Protein AF-A0A562K197-F1 (afdb_monomer)

Sequence (158 aa):
MNTSGYTITKKQKTDINQILVTTAIILILSAIFLPIFLLTPFQAYMYRPSGTWVFEAPKSAYLTFSFALVAIAIFMIAGVWLNSAGKFGKLGKLIVGIGLFSSLATLILSFDYYHYIDKNGVYFNRLFSLEERHYEWSEIKQARQTVKNEWALCQMIN

Foldseek 3Di:
DDDPDDDPPDDPDDDPLVVLLVVLVVLLVCLVPCLVPPQQVVLCVPPPDPAWPDKDFPPVLSVLLSVLSNQLSVLSNQCSVCVVVVNCPPVNCVVSVVSNVVSVVSNVLSSVFIWTAGPQATWGDDSPDPDIDGDGPVNCPDDDDDDPPVVVVVVVVD

pLDDT: mean 81.16, std 13.67, range [42.38, 97.06]

Structure (mmCIF, N/CA/C/O backbone):
data_AF-A0A562K197-F1
#
_entry.id   AF-A0A562K197-F1
#
loop_
_atom_site.group_PDB
_atom_site.id
_atom_site.type_symbol
_atom_site.label_atom_id
_atom_site.label_alt_id
_atom_site.label_comp_id
_atom_site.label_asym_id
_atom_site.label_entity_id
_atom_site.label_seq_id
_atom_site.pdbx_PDB_ins_code
_atom_site.Cartn_x
_atom_site.Cartn_y
_atom_site.Cartn_z
_atom_site.occupancy
_atom_site.B_iso_or_equiv
_atom_site.auth_seq_id
_atom_site.auth_comp_id
_atom_site.auth_asym_id
_atom_site.auth_atom_id
_atom_site.pdbx_PDB_model_num
ATOM 1 N N . MET A 1 1 ? -55.459 -26.285 25.830 1.00 46.53 1 MET A N 1
ATOM 2 C CA . MET A 1 1 ? -55.049 -25.474 24.661 1.00 46.53 1 MET A CA 1
ATOM 3 C C . MET A 1 1 ? -53.558 -25.205 24.782 1.00 46.53 1 MET A C 1
ATOM 5 O O . MET A 1 1 ? -53.165 -24.495 25.693 1.00 46.53 1 MET A O 1
ATOM 9 N N . ASN A 1 2 ? -52.737 -25.836 23.937 1.00 45.88 2 ASN A N 1
ATOM 10 C CA . ASN A 1 2 ? -51.289 -25.612 23.891 1.00 45.88 2 ASN A CA 1
ATOM 11 C C . ASN A 1 2 ? -51.008 -24.420 22.973 1.00 45.88 2 ASN A C 1
ATOM 13 O O . ASN A 1 2 ? -51.102 -24.542 21.754 1.00 45.88 2 ASN A O 1
ATOM 17 N N . THR A 1 3 ? -50.679 -23.265 23.543 1.00 53.84 3 THR A N 1
ATOM 18 C CA . THR A 1 3 ? -50.174 -22.123 22.777 1.00 53.84 3 THR A CA 1
ATOM 19 C C . THR A 1 3 ? -48.686 -22.341 22.527 1.00 53.84 3 THR A C 1
ATOM 21 O O . THR A 1 3 ? -47.854 -22.084 23.394 1.00 53.84 3 THR A O 1
ATOM 24 N N . SER A 1 4 ? -48.365 -22.882 21.351 1.00 60.50 4 SER A N 1
ATOM 25 C CA . SER A 1 4 ? -46.996 -23.010 20.852 1.00 60.50 4 SER A CA 1
ATOM 26 C C . SER A 1 4 ? -46.381 -21.614 20.719 1.00 60.50 4 SER A C 1
ATOM 28 O O . SER A 1 4 ? -46.764 -20.834 19.850 1.00 60.50 4 SER A O 1
ATOM 30 N N . GLY A 1 5 ? -45.473 -21.274 21.633 1.00 58.16 5 GLY A N 1
ATOM 31 C CA . GLY A 1 5 ? -44.692 -20.046 21.578 1.00 58.16 5 GLY A CA 1
ATOM 32 C C . GLY A 1 5 ? -43.565 -20.199 20.567 1.00 58.16 5 GLY A C 1
ATOM 33 O O . GLY A 1 5 ? -42.508 -20.731 20.890 1.00 58.16 5 GLY A O 1
ATOM 34 N N . TYR A 1 6 ? -43.778 -19.748 19.336 1.00 62.12 6 TYR A N 1
ATOM 35 C CA . TYR A 1 6 ? -42.696 -19.594 18.368 1.00 62.12 6 TYR A CA 1
ATOM 36 C C . TYR A 1 6 ? -41.871 -18.357 18.738 1.00 62.12 6 TYR A C 1
ATOM 38 O O . TYR A 1 6 ? -42.295 -17.213 18.566 1.00 62.12 6 TYR A O 1
ATOM 46 N N . THR A 1 7 ? -40.671 -18.590 19.262 1.00 63.28 7 THR A N 1
ATOM 47 C CA . THR A 1 7 ? -39.681 -17.542 19.508 1.00 63.28 7 THR A CA 1
ATOM 48 C C . THR A 1 7 ? -39.152 -17.056 18.162 1.00 63.28 7 THR A C 1
ATOM 50 O O . THR A 1 7 ? -38.409 -17.763 17.485 1.00 63.28 7 THR A O 1
ATOM 53 N N . ILE A 1 8 ? -39.532 -15.845 17.749 1.00 60.78 8 ILE A N 1
ATOM 54 C CA . ILE A 1 8 ? -38.936 -15.198 16.578 1.00 60.78 8 ILE A CA 1
ATOM 55 C C . ILE A 1 8 ? -37.466 -14.923 16.906 1.00 60.78 8 ILE A C 1
ATOM 57 O O . ILE A 1 8 ? -37.144 -13.981 17.631 1.00 60.78 8 ILE A O 1
ATOM 61 N N . THR A 1 9 ? -36.556 -15.743 16.383 1.00 61.03 9 THR A N 1
ATOM 62 C CA . THR A 1 9 ? -35.120 -15.461 16.409 1.00 61.03 9 THR A CA 1
ATOM 63 C C . THR A 1 9 ? -34.872 -14.203 15.583 1.00 61.03 9 THR A C 1
ATOM 65 O O . THR A 1 9 ? -34.811 -14.248 14.353 1.00 61.03 9 THR A O 1
ATOM 68 N N . LYS A 1 10 ? -34.771 -13.049 16.255 1.00 58.34 10 LYS A N 1
ATOM 69 C CA . LYS A 1 10 ? -34.313 -11.794 15.650 1.00 58.34 10 LYS A CA 1
ATOM 70 C C . LYS A 1 10 ? -32.977 -12.068 14.961 1.00 58.34 10 LYS A C 1
ATOM 72 O O . LYS A 1 10 ? -32.011 -12.444 15.617 1.00 58.34 10 LYS A O 1
ATOM 77 N N . LYS A 1 11 ? -32.933 -11.878 13.642 1.00 55.44 11 LYS A N 1
ATOM 78 C CA . LYS A 1 11 ? -31.718 -11.989 12.829 1.00 55.44 11 LYS A CA 1
ATOM 79 C C . LYS A 1 11 ? -30.633 -11.109 13.464 1.00 55.44 11 LYS A C 1
ATOM 81 O O . LYS A 1 11 ? -30.800 -9.891 13.535 1.00 55.44 11 LYS A O 1
ATOM 86 N N . GLN A 1 12 ? -29.571 -11.724 13.978 1.00 59.34 12 GLN A N 1
ATOM 87 C CA . GLN A 1 12 ? -28.474 -11.021 14.637 1.00 59.34 12 GLN A CA 1
ATOM 88 C C . GLN A 1 12 ? -27.814 -10.097 13.609 1.00 59.34 12 GLN A C 1
ATOM 90 O O . GLN A 1 12 ? -27.237 -10.549 12.622 1.00 59.34 12 GLN A O 1
ATOM 95 N N . LYS A 1 13 ? -27.987 -8.787 13.788 1.00 62.28 13 LYS A N 1
ATOM 96 C CA . LYS A 1 13 ? -27.433 -7.774 12.893 1.00 62.28 13 LYS A CA 1
ATOM 97 C C . LYS A 1 13 ? -25.939 -7.684 13.201 1.00 62.28 13 LYS A C 1
ATOM 99 O O . LYS A 1 13 ? -25.580 -7.221 14.279 1.00 62.28 13 LYS A O 1
ATOM 104 N N . THR A 1 14 ? -25.089 -8.189 12.308 1.00 70.31 14 THR A N 1
ATOM 105 C CA . THR A 1 14 ? -23.632 -8.099 12.464 1.00 70.31 14 THR A CA 1
ATOM 106 C C . THR A 1 14 ? -23.229 -6.636 12.614 1.00 70.31 14 THR A C 1
ATOM 108 O O . THR A 1 14 ? -23.640 -5.793 11.812 1.00 70.31 14 THR A O 1
ATOM 111 N N . ASP A 1 15 ? -22.461 -6.333 13.658 1.00 86.69 15 ASP A N 1
ATOM 112 C CA . ASP A 1 15 ? -21.980 -4.979 13.904 1.00 86.69 15 ASP A CA 1
ATOM 113 C C . ASP A 1 15 ? -20.945 -4.605 12.831 1.00 86.69 15 ASP A C 1
ATOM 115 O O . ASP A 1 15 ? -19.999 -5.350 12.564 1.00 86.69 15 ASP A O 1
ATOM 119 N N . ILE A 1 16 ? -21.120 -3.439 12.208 1.00 86.50 16 ILE A N 1
ATOM 120 C CA . ILE A 1 16 ? -20.184 -2.893 11.218 1.00 86.50 16 ILE A CA 1
ATOM 121 C C . ILE A 1 16 ? -18.787 -2.751 11.834 1.00 86.50 16 ILE A C 1
ATOM 123 O O . ILE A 1 16 ? -17.793 -3.033 11.169 1.00 86.50 16 ILE A O 1
ATOM 127 N N . ASN A 1 17 ? -18.700 -2.384 13.115 1.00 88.19 17 ASN A N 1
ATOM 128 C CA . ASN A 1 17 ? -17.432 -2.283 13.833 1.00 88.19 17 ASN A CA 1
ATOM 129 C C . ASN A 1 17 ? -16.717 -3.638 13.900 1.00 88.19 17 ASN A C 1
ATOM 131 O O . ASN A 1 17 ? -15.506 -3.704 13.700 1.00 88.19 17 ASN A O 1
ATOM 135 N N . GLN A 1 18 ? -17.465 -4.724 14.124 1.00 90.50 18 GLN A N 1
ATOM 136 C CA . GLN A 1 18 ? -16.909 -6.075 14.148 1.00 90.50 18 GLN A CA 1
ATOM 137 C C . GLN A 1 18 ? -16.351 -6.456 12.772 1.00 90.50 18 GLN A C 1
ATOM 139 O O . GLN A 1 18 ? -15.221 -6.928 12.685 1.00 90.50 18 GLN A O 1
ATOM 144 N N . ILE A 1 19 ? -17.091 -6.174 11.693 1.00 92.75 19 ILE A N 1
ATOM 145 C CA . ILE A 1 19 ? -16.634 -6.427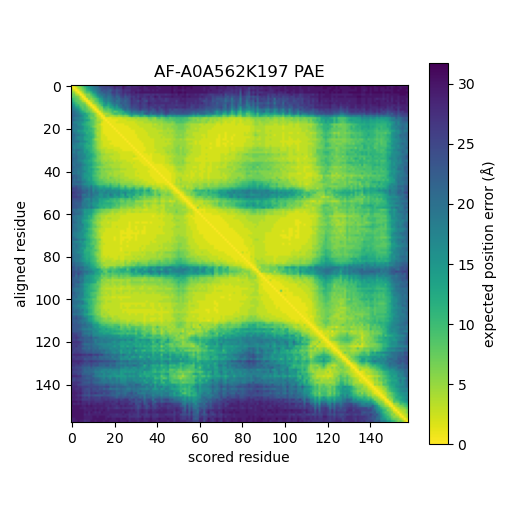 10.317 1.00 92.75 19 ILE A CA 1
ATOM 146 C C . ILE A 1 19 ? -15.354 -5.640 10.012 1.00 92.75 19 ILE A C 1
ATOM 148 O O . ILE A 1 19 ? -14.411 -6.203 9.456 1.00 92.75 19 ILE A O 1
ATOM 152 N N . LEU A 1 20 ? -15.292 -4.360 10.390 1.00 92.81 20 LEU A N 1
ATOM 153 C CA . LEU A 1 20 ? -14.122 -3.509 10.154 1.00 92.81 20 LEU A CA 1
ATOM 154 C C . LEU A 1 20 ? -12.877 -4.028 10.881 1.00 92.81 20 LEU A C 1
ATOM 156 O O . LEU A 1 20 ? -11.812 -4.106 10.272 1.00 92.81 20 LEU A O 1
ATOM 160 N N . VAL A 1 21 ? -13.004 -4.426 12.150 1.00 93.50 21 VAL A N 1
ATOM 161 C CA . VAL A 1 21 ? -11.879 -4.976 12.926 1.00 93.50 21 VAL A CA 1
ATOM 162 C C . VAL A 1 21 ? -11.428 -6.319 12.358 1.00 93.50 21 VAL A C 1
ATOM 164 O O . VAL A 1 21 ? -10.233 -6.524 12.158 1.00 93.50 21 VAL A O 1
ATOM 167 N N . THR A 1 22 ? -12.362 -7.218 12.034 1.00 95.31 22 THR A N 1
ATOM 168 C CA . THR A 1 22 ? -12.028 -8.497 11.391 1.00 95.31 22 THR A CA 1
ATOM 169 C C . THR A 1 22 ? -11.317 -8.275 10.056 1.00 95.31 22 THR A C 1
ATOM 171 O O . THR A 1 22 ? -10.300 -8.911 9.792 1.00 95.31 22 THR A O 1
ATOM 174 N N . THR A 1 23 ? -11.788 -7.324 9.247 1.00 95.38 23 THR A N 1
ATOM 175 C CA . THR A 1 23 ? -11.154 -6.963 7.970 1.00 95.38 23 THR A CA 1
ATOM 176 C C . THR A 1 23 ? -9.742 -6.416 8.182 1.00 95.38 23 THR A C 1
ATOM 178 O O . THR A 1 23 ? -8.823 -6.822 7.479 1.00 95.38 23 THR A O 1
ATOM 181 N N . ALA A 1 24 ? -9.534 -5.553 9.180 1.00 95.62 24 ALA A N 1
ATOM 182 C CA . ALA A 1 24 ? -8.214 -5.017 9.503 1.00 95.62 24 ALA A CA 1
ATOM 183 C C . ALA A 1 24 ? -7.221 -6.117 9.916 1.00 95.62 24 ALA A C 1
ATOM 185 O O . ALA A 1 24 ? -6.082 -6.123 9.454 1.00 95.62 24 ALA A O 1
ATOM 186 N N . ILE A 1 25 ? -7.653 -7.087 10.726 1.00 95.44 25 ILE A N 1
ATOM 187 C CA . ILE A 1 25 ? -6.816 -8.234 11.111 1.00 95.44 25 ILE A CA 1
ATOM 188 C C . ILE A 1 25 ? -6.430 -9.056 9.876 1.00 95.44 25 ILE A C 1
ATOM 190 O O . ILE A 1 25 ? -5.257 -9.386 9.698 1.00 95.44 25 ILE A O 1
ATOM 194 N N . ILE A 1 26 ? -7.394 -9.344 8.995 1.00 96.50 26 ILE A N 1
ATOM 195 C CA . ILE A 1 26 ? -7.135 -10.058 7.738 1.00 96.50 26 ILE A CA 1
ATOM 196 C C . ILE A 1 26 ? -6.129 -9.285 6.880 1.00 96.50 26 ILE A C 1
ATOM 198 O O . ILE A 1 26 ? -5.204 -9.897 6.351 1.00 96.50 26 ILE A O 1
ATOM 202 N N . LEU A 1 27 ? -6.258 -7.960 6.769 1.00 95.69 27 LEU A N 1
ATOM 203 C CA . LEU A 1 27 ? -5.324 -7.119 6.013 1.00 95.69 27 LEU A CA 1
ATOM 204 C C . LEU A 1 27 ? -3.899 -7.174 6.574 1.00 95.69 27 LEU A C 1
ATOM 206 O O . LEU A 1 27 ? -2.959 -7.290 5.793 1.00 95.69 27 LEU A O 1
ATOM 210 N N . ILE A 1 28 ? -3.727 -7.155 7.900 1.00 96.12 28 ILE A N 1
ATOM 211 C CA . ILE A 1 28 ? -2.405 -7.269 8.541 1.00 96.12 28 ILE A CA 1
ATOM 212 C C . ILE A 1 28 ? -1.759 -8.613 8.208 1.00 96.12 28 ILE A C 1
ATOM 214 O O . ILE A 1 28 ? -0.607 -8.651 7.783 1.00 96.12 28 ILE A O 1
ATOM 218 N N . LEU A 1 29 ? -2.502 -9.713 8.351 1.00 96.00 29 LEU A N 1
ATOM 219 C 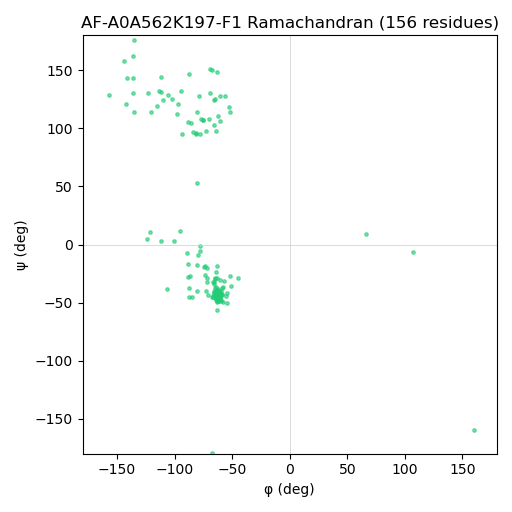CA . LEU A 1 29 ? -1.999 -11.044 7.998 1.00 96.00 29 LEU A CA 1
ATOM 220 C C . LEU A 1 29 ? -1.676 -11.134 6.502 1.00 96.00 29 LEU A C 1
ATOM 222 O O . LEU A 1 29 ? -0.669 -11.712 6.098 1.00 96.00 29 LEU A O 1
ATOM 226 N N . SER A 1 30 ? -2.510 -10.505 5.677 1.00 95.75 30 SER A N 1
ATOM 227 C CA . SER A 1 30 ? -2.348 -10.476 4.228 1.00 95.75 30 SER A CA 1
ATOM 228 C C . SER A 1 30 ? -1.187 -9.591 3.772 1.00 95.75 30 SER A C 1
ATOM 230 O O . SER A 1 30 ? -0.685 -9.800 2.674 1.00 95.75 30 SER A O 1
ATOM 232 N N . ALA A 1 31 ? -0.708 -8.649 4.590 1.00 94.81 31 ALA A N 1
ATOM 233 C CA . ALA A 1 31 ? 0.386 -7.744 4.234 1.00 94.81 31 ALA A CA 1
ATOM 234 C C . ALA A 1 31 ? 1.721 -8.459 3.976 1.00 94.81 31 ALA A C 1
ATOM 236 O O . ALA A 1 31 ? 2.600 -7.891 3.332 1.00 94.81 31 ALA A O 1
ATOM 237 N N . ILE A 1 32 ? 1.869 -9.698 4.448 1.00 93.25 32 ILE A N 1
ATOM 238 C CA . ILE A 1 32 ? 3.037 -10.543 4.178 1.00 93.25 32 ILE A CA 1
ATOM 239 C C . ILE A 1 32 ? 2.868 -11.271 2.838 1.00 93.25 32 ILE A C 1
ATOM 241 O O . ILE A 1 32 ? 3.788 -11.307 2.026 1.00 93.25 32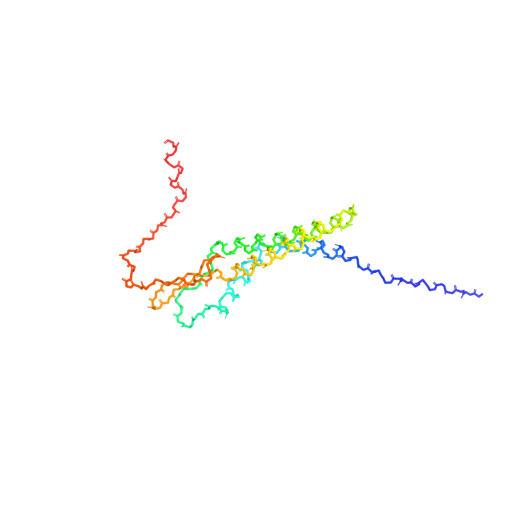 ILE A O 1
ATOM 245 N N . PHE A 1 33 ? 1.683 -11.835 2.591 1.00 93.81 33 PHE A N 1
ATOM 246 C CA . PHE A 1 33 ? 1.442 -12.721 1.451 1.00 93.81 33 PHE A CA 1
ATOM 247 C C . PHE A 1 33 ? 1.028 -11.971 0.178 1.00 93.81 33 PHE A C 1
ATOM 249 O O . PHE A 1 33 ? 1.568 -12.238 -0.893 1.00 93.81 33 PHE A O 1
ATOM 256 N N . LEU A 1 34 ? 0.104 -11.009 0.269 1.00 93.81 34 LEU A N 1
ATOM 257 C CA . LEU A 1 34 ? -0.412 -10.276 -0.893 1.00 93.81 34 LEU A CA 1
ATO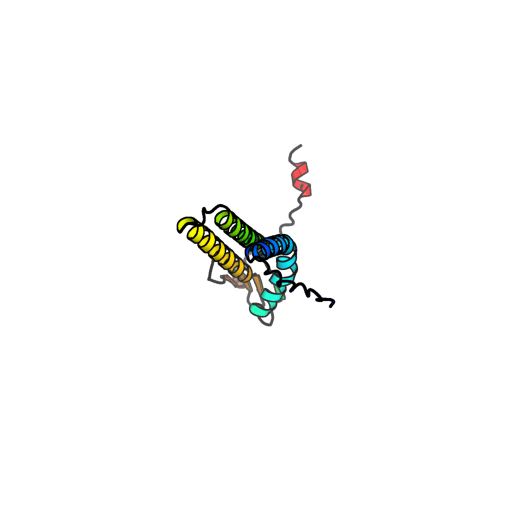M 258 C C . LEU A 1 34 ? 0.666 -9.597 -1.743 1.00 93.81 34 LEU A C 1
ATOM 260 O O . LEU A 1 34 ? 0.577 -9.741 -2.958 1.00 93.81 34 LEU A O 1
ATOM 264 N N . PRO A 1 35 ? 1.679 -8.899 -1.193 1.00 91.56 35 PRO A N 1
ATOM 265 C CA . PRO A 1 35 ? 2.701 -8.293 -2.041 1.00 91.56 35 PRO A CA 1
ATOM 266 C C . PRO A 1 35 ? 3.427 -9.332 -2.901 1.00 91.56 35 PRO A C 1
ATOM 268 O O . PRO A 1 35 ? 3.709 -9.069 -4.060 1.00 91.56 35 PRO A O 1
ATOM 271 N N . ILE A 1 36 ? 3.686 -10.529 -2.370 1.00 90.06 36 ILE A N 1
ATOM 272 C CA . ILE A 1 36 ? 4.396 -11.589 -3.097 1.00 90.06 36 ILE A CA 1
ATOM 273 C C . ILE A 1 36 ? 3.518 -12.163 -4.217 1.00 90.06 36 ILE A C 1
ATOM 275 O O . ILE A 1 36 ? 3.992 -12.379 -5.328 1.00 90.06 36 ILE A O 1
ATOM 279 N N . PHE A 1 37 ? 2.234 -12.400 -3.936 1.00 91.12 37 PHE A N 1
ATOM 280 C CA . PHE A 1 37 ? 1.329 -13.058 -4.884 1.00 91.12 37 PHE A CA 1
ATOM 281 C C . PHE A 1 37 ? 0.655 -12.110 -5.878 1.00 91.12 37 PHE A C 1
ATOM 283 O O . PHE A 1 37 ? 0.278 -12.548 -6.960 1.00 91.12 37 PHE A O 1
ATOM 290 N N . LEU A 1 38 ? 0.459 -10.840 -5.521 1.00 91.38 38 LEU A N 1
ATOM 291 C CA . LEU A 1 38 ? -0.352 -9.905 -6.300 1.00 91.38 38 LEU A CA 1
ATOM 292 C C . LEU A 1 38 ? 0.487 -8.871 -7.047 1.00 91.38 38 LEU A C 1
ATOM 294 O O . LEU A 1 38 ? 0.150 -8.543 -8.181 1.00 91.38 38 LEU A O 1
ATOM 298 N N . LEU A 1 39 ? 1.567 -8.364 -6.442 1.00 89.81 39 LEU A N 1
ATOM 299 C CA . LEU A 1 39 ? 2.297 -7.217 -6.987 1.00 89.81 39 LEU A CA 1
ATOM 300 C C . LEU A 1 39 ? 2.904 -7.534 -8.354 1.00 89.81 39 LEU A C 1
ATOM 302 O O . LEU A 1 39 ? 2.600 -6.862 -9.336 1.00 89.81 39 LEU A O 1
ATOM 306 N N . THR A 1 40 ? 3.720 -8.585 -8.436 1.00 87.12 40 THR A N 1
ATOM 307 C CA . THR A 1 40 ? 4.455 -8.932 -9.657 1.00 87.12 40 THR A CA 1
ATOM 308 C C . THR A 1 40 ? 3.531 -9.338 -10.803 1.00 87.12 40 THR A C 1
ATOM 310 O O . THR A 1 40 ? 3.717 -8.816 -11.901 1.00 87.12 40 THR A O 1
ATOM 313 N N . PRO A 1 41 ? 2.514 -10.206 -10.606 1.00 89.25 41 PRO A N 1
ATOM 314 C CA . PRO A 1 41 ? 1.593 -10.546 -11.690 1.00 89.25 41 PRO A CA 1
ATOM 315 C C . PRO A 1 41 ? 0.781 -9.344 -12.170 1.00 89.25 41 PRO A C 1
ATOM 317 O O . PRO A 1 41 ? 0.591 -9.182 -13.373 1.00 89.25 41 PRO A O 1
ATOM 320 N N . PHE A 1 42 ? 0.346 -8.475 -11.252 1.00 90.12 42 PHE A N 1
ATOM 321 C CA . PHE A 1 42 ? -0.373 -7.257 -11.614 1.00 90.12 42 PHE A CA 1
ATOM 322 C C . PHE A 1 42 ? 0.510 -6.312 -12.434 1.00 90.12 42 PHE A C 1
ATOM 324 O O . PHE A 1 42 ? 0.099 -5.846 -13.496 1.00 90.12 42 PHE A O 1
ATOM 331 N N . GLN A 1 43 ? 1.742 -6.074 -11.981 1.00 88.56 43 GLN A N 1
ATOM 332 C CA . GLN A 1 43 ? 2.697 -5.235 -12.697 1.00 88.56 43 GLN A CA 1
ATOM 333 C C . GLN A 1 43 ? 3.048 -5.815 -14.069 1.00 88.56 43 GLN A C 1
ATOM 335 O O . GLN A 1 43 ? 3.091 -5.080 -15.049 1.00 88.56 43 GLN A O 1
ATOM 340 N N . ALA A 1 44 ? 3.237 -7.131 -14.162 1.00 86.62 44 ALA A 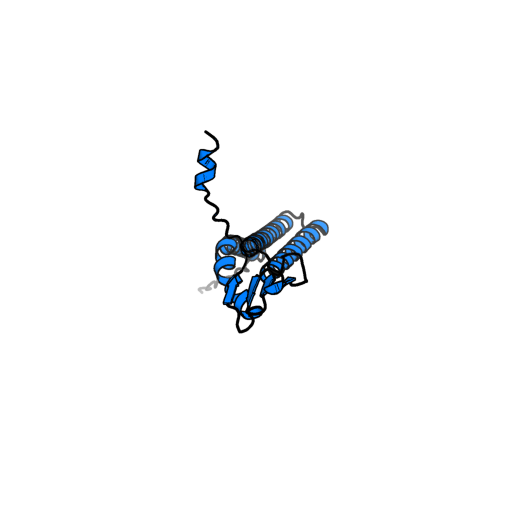N 1
ATOM 341 C CA . ALA A 1 44 ? 3.530 -7.794 -15.425 1.00 86.62 44 ALA A CA 1
ATOM 342 C C . ALA A 1 44 ? 2.356 -7.715 -16.411 1.00 86.62 44 ALA A C 1
ATOM 344 O O . ALA A 1 44 ? 2.575 -7.627 -17.613 1.00 86.62 44 ALA A O 1
ATOM 345 N N . TYR A 1 45 ? 1.116 -7.739 -15.921 1.00 88.06 45 TYR A N 1
ATOM 346 C CA . TYR A 1 45 ? -0.064 -7.591 -16.767 1.00 88.06 45 TYR A CA 1
ATOM 347 C C . TYR A 1 45 ? -0.243 -6.153 -17.275 1.00 88.06 45 TYR A C 1
ATOM 349 O O . TYR A 1 45 ? -0.601 -5.958 -18.432 1.00 88.06 45 TYR A O 1
ATOM 357 N N . MET A 1 46 ? 0.016 -5.151 -16.428 1.00 85.44 46 MET A N 1
ATOM 358 C CA . MET A 1 46 ? -0.227 -3.740 -16.759 1.00 85.44 46 MET A CA 1
ATOM 359 C C . MET A 1 46 ? 0.941 -3.056 -17.480 1.00 85.44 46 MET A C 1
ATOM 361 O O . MET A 1 46 ? 0.708 -2.239 -18.366 1.00 85.44 46 MET A O 1
ATOM 365 N N . TYR A 1 47 ? 2.184 -3.372 -17.107 1.00 83.12 47 TYR A N 1
ATOM 366 C CA . TYR A 1 47 ? 3.362 -2.568 -17.456 1.00 83.12 47 TYR A CA 1
ATOM 367 C C . TYR A 1 47 ? 4.457 -3.330 -18.198 1.00 83.12 47 TYR A C 1
ATOM 369 O O . TYR A 1 47 ? 5.521 -2.764 -18.420 1.00 83.12 47 TYR A O 1
ATOM 377 N N . ARG A 1 48 ? 4.267 -4.602 -18.566 1.00 82.31 48 ARG A N 1
ATOM 378 C CA . ARG A 1 48 ? 5.302 -5.359 -19.284 1.00 82.31 48 ARG A CA 1
ATOM 379 C C . ARG A 1 48 ? 5.172 -5.175 -20.803 1.00 82.31 48 ARG A C 1
ATOM 381 O O . ARG A 1 48 ? 4.311 -5.821 -21.404 1.00 82.31 48 ARG A O 1
ATOM 388 N N . PRO A 1 49 ? 6.040 -4.384 -21.464 1.00 78.56 49 PRO A N 1
ATOM 389 C CA . PRO A 1 49 ? 6.053 -4.330 -22.918 1.00 78.56 49 PRO A CA 1
ATOM 390 C C . PRO A 1 49 ? 6.524 -5.655 -23.536 1.00 78.56 49 PRO A C 1
ATOM 392 O O . PRO A 1 49 ? 7.326 -6.409 -22.965 1.00 78.56 49 PRO A O 1
ATOM 395 N N . SER A 1 50 ? 6.019 -5.940 -24.737 1.00 76.56 50 SER A N 1
ATOM 396 C CA . SER A 1 50 ? 6.420 -7.097 -25.538 1.00 76.56 50 SER A CA 1
ATOM 397 C C . SER A 1 50 ? 7.888 -6.975 -25.955 1.00 76.56 50 SER A C 1
ATOM 399 O O . SER A 1 50 ? 8.255 -5.992 -26.592 1.00 76.56 50 SER A O 1
ATOM 401 N N . GLY A 1 51 ? 8.707 -7.982 -25.641 1.00 76.75 51 GLY A N 1
ATOM 402 C CA . GLY A 1 51 ? 10.144 -7.987 -25.959 1.00 76.75 51 GLY A CA 1
ATOM 403 C C . GLY A 1 51 ? 11.067 -7.782 -24.755 1.00 76.75 51 GLY A C 1
ATOM 404 O O . GLY A 1 51 ? 12.268 -7.989 -24.886 1.00 76.75 51 GLY A O 1
ATOM 405 N N . THR A 1 52 ? 10.511 -7.487 -23.575 1.00 81.12 52 THR A N 1
ATOM 406 C CA . THR A 1 52 ? 11.276 -7.346 -22.326 1.00 81.12 52 THR A CA 1
ATOM 407 C C . THR A 1 52 ? 12.024 -8.617 -21.938 1.00 81.12 52 THR A C 1
ATOM 409 O O . THR A 1 52 ? 11.439 -9.700 -21.822 1.00 81.12 52 THR A O 1
ATOM 412 N N . TRP A 1 53 ? 13.325 -8.468 -21.685 1.00 77.00 53 TRP A N 1
ATOM 413 C CA . TRP A 1 53 ? 14.201 -9.560 -21.257 1.00 77.00 53 TRP A CA 1
ATOM 414 C C . TRP A 1 53 ? 14.068 -9.836 -19.762 1.00 77.00 53 TRP A C 1
ATOM 416 O O . TRP A 1 53 ? 14.028 -10.991 -19.347 1.00 77.00 53 TRP A O 1
ATOM 426 N N . VAL A 1 54 ? 13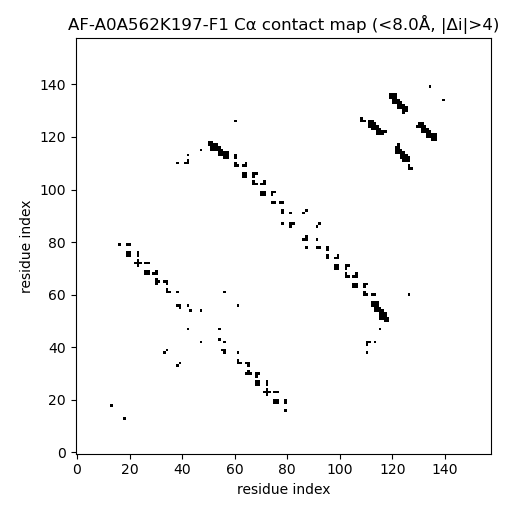.961 -8.777 -18.958 1.00 80.50 54 VAL A N 1
ATOM 427 C CA . VAL A 1 54 ? 13.788 -8.854 -17.504 1.00 80.50 54 VAL A CA 1
ATOM 428 C C . VAL A 1 54 ? 12.725 -7.845 -17.092 1.00 80.50 54 VAL A C 1
ATOM 430 O O . VAL A 1 54 ? 12.784 -6.684 -17.494 1.00 80.50 54 VAL A O 1
ATOM 433 N N . PHE A 1 55 ? 11.757 -8.295 -16.297 1.00 81.19 55 PHE A N 1
ATOM 434 C CA . PHE A 1 55 ? 10.734 -7.459 -15.677 1.00 81.19 55 PHE A CA 1
ATOM 435 C C . PHE A 1 55 ? 10.609 -7.891 -14.220 1.00 81.19 55 PHE A C 1
ATOM 437 O O . PHE A 1 55 ? 10.214 -9.027 -13.951 1.00 81.19 55 PHE A O 1
ATOM 444 N N . GLU A 1 56 ? 10.968 -7.015 -13.287 1.00 80.12 56 GLU A N 1
ATOM 445 C CA . GLU A 1 56 ? 10.942 -7.335 -11.864 1.00 80.12 56 GLU A CA 1
ATOM 446 C C . GLU A 1 56 ? 10.457 -6.135 -11.043 1.00 80.12 56 GLU A C 1
ATOM 448 O O . GLU A 1 56 ? 10.743 -4.971 -11.333 1.00 80.12 56 GLU A O 1
ATOM 453 N N . ALA A 1 57 ? 9.702 -6.424 -9.985 1.00 83.81 57 ALA A N 1
ATOM 454 C CA . ALA A 1 57 ? 9.350 -5.417 -9.000 1.00 83.81 57 ALA A CA 1
ATOM 455 C C . ALA A 1 57 ? 10.555 -5.210 -8.061 1.00 83.81 57 ALA A C 1
ATOM 457 O O . ALA A 1 57 ? 11.069 -6.178 -7.497 1.00 83.81 57 ALA A O 1
ATOM 458 N N . PRO A 1 58 ? 11.040 -3.979 -7.847 1.00 84.00 58 PRO A N 1
ATOM 459 C CA . PRO A 1 58 ? 12.116 -3.728 -6.894 1.00 84.00 58 PRO A CA 1
ATOM 460 C C . PRO A 1 58 ? 11.678 -4.097 -5.466 1.00 84.00 58 PRO A C 1
ATOM 462 O O . PRO A 1 58 ? 10.520 -3.922 -5.093 1.00 84.00 58 PRO A O 1
ATOM 465 N N . LYS A 1 59 ? 12.615 -4.555 -4.621 1.00 85.69 59 LYS A N 1
ATOM 466 C CA . LYS A 1 59 ? 12.334 -4.974 -3.226 1.00 85.69 59 LYS A CA 1
ATOM 467 C C . LYS A 1 59 ? 11.554 -3.930 -2.419 1.00 85.69 59 LYS A C 1
ATOM 469 O O . LYS A 1 59 ? 10.698 -4.274 -1.608 1.00 85.69 59 LYS A O 1
ATOM 474 N N . SER A 1 60 ? 11.831 -2.652 -2.657 1.00 85.88 60 SER A N 1
ATOM 475 C CA . SER A 1 60 ? 11.143 -1.531 -2.021 1.00 85.88 60 SER A CA 1
ATOM 476 C C . SER A 1 60 ? 9.660 -1.439 -2.405 1.00 85.88 60 SER A C 1
ATOM 478 O O . SER A 1 60 ? 8.880 -1.024 -1.559 1.00 85.88 60 SER A O 1
ATOM 480 N N . ALA A 1 61 ? 9.237 -1.890 -3.595 1.00 87.81 61 ALA A N 1
ATOM 481 C CA . ALA A 1 61 ? 7.821 -1.936 -3.979 1.00 87.81 61 ALA A CA 1
ATOM 482 C C . ALA A 1 61 ? 7.025 -2.893 -3.081 1.00 87.81 61 ALA A C 1
ATOM 484 O O . ALA A 1 61 ? 5.987 -2.511 -2.544 1.00 87.81 61 ALA A O 1
ATOM 485 N N . TYR A 1 62 ? 7.557 -4.097 -2.835 1.00 90.50 62 TYR A N 1
ATOM 486 C CA . TYR A 1 62 ? 6.934 -5.068 -1.929 1.00 90.50 62 TYR A CA 1
ATOM 487 C C . TYR A 1 62 ? 6.814 -4.517 -0.508 1.00 90.50 62 TYR A C 1
ATOM 489 O O . TYR A 1 62 ? 5.752 -4.620 0.101 1.00 90.50 62 TYR A O 1
ATOM 497 N N . LEU A 1 63 ? 7.877 -3.884 0.004 1.00 92.44 63 LEU A N 1
ATOM 498 C CA . LEU A 1 63 ? 7.855 -3.272 1.333 1.00 92.44 63 LEU A CA 1
ATOM 499 C C . LEU A 1 63 ? 6.820 -2.148 1.415 1.00 92.44 63 LEU A C 1
ATOM 501 O O . LEU A 1 63 ? 6.025 -2.126 2.351 1.00 92.44 63 LEU A O 1
ATOM 505 N N . THR A 1 64 ? 6.791 -1.236 0.441 1.00 92.31 64 THR A N 1
ATOM 506 C CA . THR A 1 64 ? 5.813 -0.141 0.408 1.00 92.31 64 THR A CA 1
ATOM 507 C C . THR A 1 64 ? 4.381 -0.670 0.342 1.00 92.31 64 THR A C 1
ATOM 509 O O . THR A 1 64 ? 3.527 -0.177 1.077 1.00 92.31 64 THR A O 1
ATOM 512 N N . PHE A 1 65 ? 4.124 -1.710 -0.456 1.00 94.12 65 PHE A N 1
ATOM 513 C CA . PHE A 1 65 ? 2.822 -2.371 -0.524 1.00 94.12 65 PHE A CA 1
ATOM 514 C C . PHE A 1 65 ? 2.422 -2.973 0.835 1.00 94.12 65 PHE A C 1
ATOM 516 O O . PHE A 1 65 ? 1.320 -2.719 1.329 1.00 94.12 65 PHE A O 1
ATOM 523 N N . SER A 1 66 ? 3.325 -3.718 1.487 1.00 95.50 66 SER A N 1
ATOM 524 C CA . SER A 1 66 ? 3.098 -4.278 2.827 1.00 95.50 66 SER A CA 1
ATOM 525 C C . SER A 1 66 ? 2.789 -3.190 3.856 1.00 95.50 66 SER A C 1
ATOM 527 O O . SER A 1 66 ? 1.804 -3.291 4.588 1.00 95.50 66 SER A O 1
ATOM 529 N N . PHE A 1 67 ? 3.599 -2.128 3.905 1.00 95.50 67 PHE A N 1
ATOM 530 C CA . PHE A 1 67 ? 3.400 -1.023 4.843 1.00 95.50 67 PHE A CA 1
ATOM 531 C C . PHE A 1 67 ? 2.082 -0.292 4.598 1.00 95.50 67 PHE A C 1
ATOM 533 O O . PHE A 1 67 ? 1.393 0.046 5.560 1.00 95.50 67 PHE A O 1
ATOM 540 N N . ALA A 1 68 ? 1.696 -0.091 3.338 1.00 95.69 68 ALA A N 1
ATOM 541 C CA . ALA A 1 68 ? 0.427 0.533 2.991 1.00 95.69 68 ALA A CA 1
ATOM 542 C C . ALA A 1 68 ? -0.772 -0.299 3.476 1.00 95.69 68 ALA A C 1
ATOM 544 O O . ALA A 1 68 ? -1.691 0.255 4.078 1.00 95.69 68 ALA A O 1
ATOM 545 N N . LEU A 1 69 ? -0.746 -1.627 3.304 1.00 96.31 69 LEU A N 1
ATOM 546 C CA . LEU A 1 69 ? -1.797 -2.514 3.820 1.00 96.31 69 LEU A CA 1
ATOM 547 C C . LEU A 1 69 ? -1.908 -2.470 5.347 1.00 96.31 69 LEU A C 1
ATOM 549 O O . LEU A 1 69 ? -3.014 -2.374 5.887 1.00 96.31 69 LEU A O 1
ATOM 553 N N . VAL A 1 70 ? -0.773 -2.501 6.048 1.00 97.06 70 VAL A N 1
ATOM 554 C CA . VAL A 1 70 ? -0.747 -2.388 7.513 1.00 97.06 70 VAL A CA 1
ATOM 555 C C . VAL A 1 70 ? -1.270 -1.023 7.961 1.00 97.06 70 VAL A C 1
ATOM 557 O O . VAL A 1 70 ? -2.070 -0.953 8.892 1.00 97.06 70 VAL A O 1
ATOM 560 N N . ALA A 1 71 ? -0.886 0.060 7.284 1.00 96.69 71 ALA A N 1
ATOM 561 C CA . ALA A 1 71 ? -1.366 1.402 7.595 1.00 96.69 71 ALA A CA 1
ATOM 562 C C . ALA A 1 71 ? -2.890 1.516 7.423 1.00 96.69 71 ALA A C 1
ATOM 564 O O . ALA A 1 71 ? -3.561 2.021 8.325 1.00 96.69 71 ALA A O 1
ATOM 565 N N . ILE A 1 72 ? -3.458 0.965 6.338 1.00 96.69 72 ILE A N 1
ATOM 566 C CA . ILE A 1 72 ? -4.917 0.883 6.143 1.00 96.69 72 ILE A CA 1
ATOM 567 C C . ILE A 1 72 ? -5.570 0.182 7.340 1.00 96.69 72 ILE A C 1
ATOM 569 O O . ILE A 1 72 ? -6.500 0.725 7.939 1.00 96.69 72 ILE A O 1
ATOM 573 N N . ALA A 1 73 ? -5.062 -0.988 7.732 1.00 96.50 73 ALA A N 1
ATOM 574 C CA . ALA A 1 73 ? -5.602 -1.746 8.856 1.00 96.50 73 ALA A CA 1
ATOM 575 C C . ALA A 1 73 ? -5.532 -0.974 10.186 1.00 96.50 73 ALA A C 1
ATOM 577 O O . ALA A 1 73 ? -6.506 -0.952 10.941 1.00 96.50 73 ALA A O 1
ATOM 578 N N . ILE A 1 74 ? -4.418 -0.287 10.457 1.00 96.12 74 ILE A N 1
ATOM 579 C CA . ILE A 1 74 ? -4.252 0.548 11.654 1.00 96.12 74 ILE A CA 1
ATOM 580 C C . ILE A 1 74 ? -5.286 1.675 11.670 1.00 96.12 74 ILE A C 1
ATOM 582 O O . ILE A 1 74 ? -5.948 1.874 12.689 1.00 96.12 74 ILE A O 1
ATOM 586 N N . PHE A 1 75 ? -5.475 2.390 10.558 1.00 95.75 75 PHE A N 1
ATOM 587 C CA . PHE A 1 75 ? -6.464 3.467 10.496 1.00 95.75 75 PHE A CA 1
ATOM 588 C C . PHE A 1 75 ? -7.905 2.951 10.603 1.00 95.75 75 PHE A C 1
ATOM 590 O O . PHE A 1 75 ? -8.736 3.624 11.215 1.00 95.75 75 PHE A O 1
ATOM 597 N N . MET A 1 76 ? -8.206 1.748 10.101 1.00 93.94 76 MET A N 1
ATOM 598 C CA . MET A 1 76 ? -9.505 1.100 10.323 1.00 93.94 76 MET A CA 1
ATOM 599 C C . MET A 1 76 ? -9.746 0.815 11.811 1.00 93.94 76 MET A C 1
ATOM 601 O O . MET A 1 76 ? -10.795 1.184 12.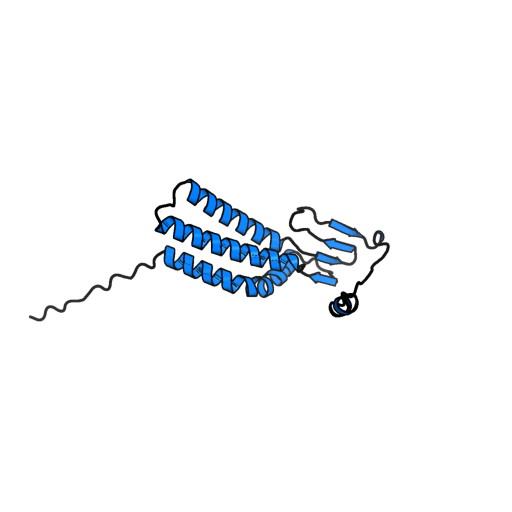342 1.00 93.94 76 MET A O 1
ATOM 605 N N . ILE A 1 77 ? -8.769 0.220 12.506 1.00 94.62 77 ILE A N 1
ATOM 606 C CA . ILE A 1 77 ? -8.862 -0.068 13.947 1.00 94.62 77 ILE A CA 1
ATOM 607 C C . ILE A 1 77 ? -8.972 1.233 14.748 1.00 94.62 77 ILE A C 1
ATOM 609 O O . ILE A 1 77 ? -9.835 1.346 15.617 1.00 94.62 77 ILE A O 1
ATOM 613 N N . ALA A 1 78 ? -8.154 2.238 14.430 1.00 92.62 78 ALA A N 1
ATOM 614 C CA . ALA A 1 78 ? -8.207 3.551 15.065 1.00 92.62 78 ALA A CA 1
ATOM 615 C C . ALA A 1 78 ? -9.572 4.224 14.859 1.00 92.62 78 ALA A C 1
ATOM 617 O O . ALA A 1 78 ? -10.118 4.807 15.794 1.00 92.62 78 ALA A O 1
ATOM 618 N N . GLY A 1 79 ? -10.156 4.105 13.663 1.00 91.81 79 GLY A N 1
ATOM 619 C CA . GLY A 1 79 ? -11.499 4.595 13.361 1.00 91.81 79 GLY A CA 1
ATOM 620 C C . GLY A 1 79 ? -12.568 3.951 14.239 1.00 91.81 79 GLY A C 1
ATOM 621 O O . GLY A 1 79 ? -13.360 4.660 14.862 1.00 91.81 79 GLY A O 1
ATOM 622 N N . VAL A 1 80 ? -12.552 2.620 14.353 1.00 91.75 80 VAL A N 1
ATOM 623 C CA . VAL A 1 80 ? -13.483 1.880 15.221 1.00 91.75 80 VAL A CA 1
ATOM 624 C C . VAL A 1 80 ? -13.283 2.254 16.690 1.00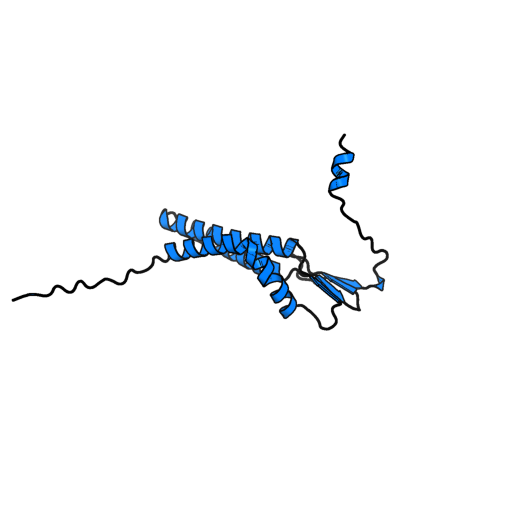 91.75 80 VAL A C 1
ATOM 626 O O . VAL A 1 80 ? -14.257 2.519 17.395 1.00 91.75 80 VAL A O 1
ATOM 629 N N . TRP A 1 81 ? -12.035 2.337 17.151 1.00 90.69 81 TRP A N 1
ATOM 630 C CA . TRP A 1 81 ? -11.717 2.678 18.535 1.00 90.69 81 TRP A CA 1
ATOM 631 C C . TRP A 1 81 ? -12.174 4.092 18.905 1.00 90.69 81 TRP A C 1
ATOM 633 O O . TRP A 1 81 ? -12.846 4.279 19.919 1.00 90.69 81 TRP A O 1
ATOM 643 N N . LEU A 1 82 ? -11.888 5.090 18.063 1.00 89.50 82 LEU A N 1
ATOM 644 C CA . LEU A 1 82 ? -12.328 6.467 18.294 1.00 89.50 82 LEU A CA 1
ATOM 645 C C . LEU A 1 82 ? -13.859 6.590 18.267 1.00 89.50 82 LEU A C 1
ATOM 647 O O . LEU A 1 82 ? -14.414 7.362 19.054 1.00 89.50 82 LEU A O 1
ATOM 651 N N . ASN A 1 83 ? -14.534 5.826 17.399 1.00 87.44 83 ASN A N 1
ATOM 652 C CA . ASN A 1 83 ? -15.995 5.726 17.358 1.00 87.44 83 ASN A CA 1
ATOM 653 C C . ASN A 1 83 ? -16.558 5.138 18.654 1.00 87.44 83 ASN A C 1
ATOM 655 O O . ASN A 1 83 ? -17.423 5.748 19.278 1.00 87.44 83 ASN A O 1
ATOM 659 N N . SER A 1 84 ? -16.005 4.017 19.116 1.00 84.75 84 SER A N 1
ATOM 660 C CA . SER A 1 84 ? -16.428 3.371 20.362 1.00 84.75 84 SER A CA 1
ATOM 661 C C . SER A 1 84 ? -16.142 4.217 21.605 1.00 84.75 84 SER A C 1
ATOM 663 O O . SER A 1 84 ? -16.898 4.155 22.568 1.00 84.75 84 SER A O 1
ATOM 665 N N . ALA A 1 85 ? -15.071 5.013 21.601 1.00 84.62 85 ALA A N 1
ATOM 666 C CA . ALA A 1 85 ? -14.708 5.886 22.715 1.00 84.62 85 ALA A CA 1
ATOM 667 C C . ALA A 1 85 ? -15.545 7.180 22.782 1.00 84.62 85 ALA A C 1
ATOM 669 O O . ALA A 1 85 ? -15.287 8.023 23.641 1.00 84.62 85 ALA A O 1
ATOM 670 N N . GLY A 1 86 ? -16.479 7.401 21.846 1.00 80.06 86 GLY A N 1
ATOM 671 C CA . GLY A 1 86 ? -17.230 8.658 21.727 1.00 80.06 86 GLY A CA 1
ATOM 672 C C . GLY A 1 86 ? -16.364 9.862 21.330 1.00 80.06 86 GLY A C 1
ATOM 673 O O . GLY A 1 86 ? -16.831 10.998 21.344 1.00 80.06 86 GLY A O 1
ATOM 674 N N . LYS A 1 87 ? -15.099 9.631 20.950 1.00 78.31 87 LYS A N 1
ATOM 675 C CA . LYS A 1 87 ? -14.113 10.658 20.570 1.00 78.31 87 LYS A CA 1
ATOM 676 C C . LYS A 1 87 ? -14.051 10.882 19.058 1.00 78.31 87 LYS A C 1
ATOM 678 O O . LYS A 1 87 ? -13.165 11.577 18.562 1.00 78.31 87 LYS A O 1
ATOM 683 N N . PHE A 1 88 ? -15.005 10.335 18.309 1.00 80.62 88 PHE A N 1
ATOM 684 C CA . PHE A 1 88 ? -15.095 10.448 16.851 1.00 80.62 88 PHE A CA 1
ATOM 685 C C . PHE A 1 88 ? -15.710 11.777 16.406 1.00 80.62 88 PHE A C 1
ATOM 687 O O . PHE A 1 88 ? -16.674 11.844 15.638 1.00 80.62 88 PHE A O 1
ATOM 694 N N . GLY A 1 89 ? -15.135 12.864 16.919 1.00 84.25 89 GLY A N 1
ATOM 695 C CA . GLY A 1 89 ? -15.426 14.217 16.474 1.00 84.25 89 GLY A CA 1
ATOM 696 C C . GLY A 1 89 ? -14.929 14.472 15.048 1.00 84.25 89 GLY A C 1
ATOM 697 O O . GLY A 1 89 ? -14.323 13.612 14.404 1.00 84.25 89 GLY A O 1
ATOM 698 N N . LYS A 1 90 ? -15.149 15.697 14.554 1.00 85.69 90 LYS A N 1
ATOM 699 C CA . LYS A 1 90 ? -14.733 16.116 13.201 1.00 85.69 90 LYS A CA 1
ATOM 700 C C . LYS A 1 90 ? -13.237 15.888 12.947 1.00 85.69 90 LYS A C 1
ATOM 702 O O . LYS A 1 90 ? -12.878 15.388 11.888 1.00 85.69 90 LYS A O 1
ATOM 707 N N . LEU A 1 91 ? -12.389 16.191 13.933 1.00 86.31 91 LEU A N 1
ATOM 708 C CA . LEU A 1 91 ? -10.937 16.031 13.824 1.00 86.31 91 LEU A CA 1
ATOM 709 C C . LEU A 1 91 ? -10.520 14.554 13.710 1.00 86.31 91 LEU A C 1
ATOM 711 O O . LEU A 1 91 ? -9.717 14.210 12.852 1.00 86.31 91 LEU A O 1
ATOM 715 N N . GLY A 1 92 ? -11.111 13.668 14.522 1.00 87.62 92 GLY A N 1
ATOM 716 C CA . GLY A 1 92 ? -10.829 12.228 14.471 1.00 87.62 92 GLY A CA 1
ATOM 717 C C . GLY A 1 92 ? -11.246 11.602 13.140 1.00 87.62 92 GLY A C 1
ATOM 718 O O . GLY A 1 92 ? -10.481 10.846 12.547 1.00 87.62 92 GLY A O 1
ATOM 719 N N . LYS A 1 93 ? -12.418 11.990 12.618 1.00 88.00 93 LYS A N 1
ATOM 720 C CA . LYS A 1 93 ? -12.878 11.582 11.281 1.00 88.00 93 LYS A CA 1
ATOM 721 C C . LYS A 1 93 ? -11.936 12.058 10.178 1.00 88.00 93 LYS A C 1
ATOM 723 O O . LYS A 1 93 ? -11.652 11.297 9.262 1.00 88.00 93 LYS A O 1
ATOM 728 N N . LEU A 1 94 ? -11.444 13.293 10.278 1.00 91.75 94 LEU A N 1
ATOM 729 C CA . LEU A 1 94 ? -10.522 13.867 9.303 1.00 91.75 94 LEU A CA 1
ATOM 730 C C . LEU A 1 94 ? -9.161 13.159 9.325 1.00 91.75 94 LEU A C 1
ATOM 732 O O . LEU A 1 94 ? -8.675 12.773 8.270 1.00 91.75 94 LEU A O 1
ATOM 736 N N . ILE A 1 95 ? -8.587 12.906 10.506 1.00 91.06 95 ILE A N 1
ATOM 737 C CA . ILE A 1 95 ? -7.308 12.190 10.644 1.00 91.06 95 ILE A CA 1
ATOM 738 C C . ILE A 1 95 ? -7.419 10.762 10.103 1.00 91.06 95 ILE A C 1
ATOM 740 O O . ILE A 1 95 ? -6.579 10.346 9.311 1.00 91.06 95 ILE A O 1
ATOM 744 N N . VAL A 1 96 ? -8.462 10.020 10.489 1.00 93.31 96 VAL A N 1
ATOM 745 C CA . VAL A 1 96 ? -8.673 8.646 10.005 1.00 93.31 96 VAL A CA 1
ATOM 746 C C . VAL A 1 96 ? -8.951 8.631 8.503 1.00 93.31 96 VAL A C 1
ATOM 748 O O . VAL A 1 96 ? -8.397 7.798 7.793 1.00 93.31 96 VAL A O 1
ATOM 751 N N . GLY A 1 97 ? -9.756 9.570 8.001 1.00 93.12 97 GLY A N 1
ATOM 752 C CA . GLY A 1 97 ? -10.057 9.691 6.576 1.00 93.12 97 GLY A CA 1
ATOM 753 C C . GLY A 1 97 ? -8.818 9.998 5.734 1.00 93.12 97 GLY A C 1
ATOM 754 O O . GLY A 1 97 ? -8.561 9.301 4.756 1.00 93.12 97 GLY A O 1
ATOM 755 N N . ILE A 1 98 ? -8.014 10.986 6.139 1.00 94.56 98 ILE A N 1
ATOM 756 C CA . ILE A 1 98 ? -6.751 11.330 5.467 1.00 94.56 98 ILE A CA 1
ATOM 757 C C . ILE A 1 98 ? -5.754 10.176 5.573 1.00 94.56 98 ILE A C 1
ATOM 759 O O . ILE A 1 98 ? -5.088 9.859 4.591 1.00 94.56 98 ILE A O 1
ATOM 763 N N . GLY A 1 99 ? -5.670 9.521 6.732 1.00 94.44 99 GLY A N 1
ATOM 764 C CA . GLY A 1 99 ? -4.809 8.362 6.942 1.00 94.44 99 GLY A CA 1
ATOM 765 C C . GLY A 1 99 ? -5.145 7.207 6.002 1.00 94.44 99 GLY A C 1
ATOM 766 O O . GLY A 1 99 ? -4.257 6.686 5.324 1.00 94.44 99 GLY A O 1
ATOM 767 N N . LEU A 1 100 ? -6.429 6.854 5.888 1.00 94.81 100 LEU A N 1
ATOM 768 C CA . LEU A 1 100 ? -6.903 5.839 4.944 1.00 94.81 100 LEU A CA 1
ATOM 769 C C . LEU A 1 100 ? -6.631 6.242 3.495 1.00 94.81 100 LEU A C 1
ATOM 771 O O . LEU A 1 100 ? -6.117 5.431 2.729 1.00 94.81 100 LEU A O 1
ATOM 775 N N . PHE A 1 101 ? -6.930 7.489 3.130 1.00 95.38 101 PHE A N 1
ATOM 776 C CA . PHE A 1 101 ? -6.706 7.992 1.777 1.00 95.38 101 PHE A CA 1
ATOM 777 C C . PHE A 1 101 ? -5.221 7.965 1.391 1.00 95.38 101 PHE A C 1
ATOM 779 O O . PHE A 1 101 ? -4.867 7.445 0.338 1.00 95.38 101 PHE A O 1
ATOM 786 N N . SER A 1 102 ? -4.342 8.455 2.267 1.00 94.81 102 SER A N 1
ATOM 787 C CA . SER A 1 102 ? -2.889 8.457 2.063 1.00 94.81 102 SER A CA 1
ATOM 788 C C . SER A 1 102 ? -2.317 7.040 1.967 1.00 94.81 102 SER A C 1
ATOM 790 O O . SER A 1 102 ? -1.492 6.746 1.098 1.00 94.81 102 SER A O 1
ATOM 792 N N . SER A 1 103 ? -2.799 6.127 2.816 1.00 94.75 103 SER A N 1
ATOM 793 C CA . SER A 1 103 ? -2.370 4.725 2.785 1.00 94.75 103 SER A CA 1
ATOM 794 C C . SER A 1 103 ? -2.809 4.038 1.491 1.00 94.75 103 SER A C 1
ATOM 796 O O . SER A 1 103 ? -2.023 3.317 0.883 1.00 94.75 103 SER A O 1
ATOM 798 N N . LEU A 1 104 ? -4.028 4.313 1.016 1.00 94.44 104 LEU A N 1
ATOM 799 C CA . LEU A 1 104 ? -4.517 3.806 -0.265 1.00 94.44 104 LEU A CA 1
ATOM 800 C C . LEU A 1 104 ? -3.737 4.390 -1.451 1.00 94.44 104 LEU A C 1
ATOM 802 O O . LEU A 1 104 ? -3.370 3.651 -2.358 1.00 94.44 104 LEU A O 1
ATOM 806 N N . ALA A 1 105 ? -3.428 5.688 -1.431 1.00 93.12 105 ALA A N 1
ATOM 807 C CA . ALA A 1 105 ? -2.591 6.310 -2.454 1.00 93.12 105 ALA A CA 1
ATOM 808 C C . ALA A 1 105 ? -1.191 5.676 -2.493 1.00 93.12 105 ALA A C 1
ATOM 810 O O . ALA A 1 105 ? -0.683 5.358 -3.563 1.00 93.12 105 ALA A O 1
ATOM 811 N N . THR A 1 106 ? -0.599 5.408 -1.327 1.00 92.00 106 THR A N 1
ATOM 812 C CA . THR A 1 106 ? 0.704 4.734 -1.212 1.00 92.00 106 THR A CA 1
ATOM 813 C C . THR A 1 106 ? 0.644 3.291 -1.720 1.00 92.00 106 THR A C 1
ATOM 815 O O . THR A 1 106 ? 1.575 2.830 -2.379 1.00 92.00 106 THR A O 1
ATOM 818 N N . LEU A 1 107 ? -0.466 2.586 -1.475 1.00 93.06 107 LEU A N 1
ATOM 819 C CA . LEU A 1 107 ? -0.704 1.256 -2.033 1.00 93.06 107 LEU A CA 1
ATOM 820 C C . LEU A 1 107 ? -0.720 1.302 -3.567 1.00 93.06 107 LEU A C 1
ATOM 822 O O . LEU A 1 107 ? -0.068 0.488 -4.210 1.00 93.06 107 LEU A O 1
ATOM 826 N N . ILE A 1 108 ? -1.407 2.279 -4.159 1.00 90.25 108 ILE A N 1
ATOM 827 C CA . ILE A 1 108 ? -1.446 2.456 -5.617 1.00 90.25 108 ILE A CA 1
ATOM 828 C C . ILE A 1 108 ? -0.048 2.777 -6.163 1.00 90.25 108 ILE A C 1
ATOM 830 O O . ILE A 1 108 ? 0.390 2.142 -7.117 1.00 90.25 108 ILE A O 1
ATOM 834 N N . LEU A 1 109 ? 0.695 3.681 -5.518 1.00 87.19 109 LEU A N 1
ATOM 835 C CA . LEU A 1 109 ? 2.066 4.029 -5.916 1.00 87.19 109 LEU A CA 1
ATOM 836 C C . LEU A 1 109 ? 3.026 2.837 -5.866 1.00 87.19 109 LEU A C 1
ATOM 838 O O . LEU A 1 109 ? 3.963 2.765 -6.656 1.00 87.19 109 LEU A O 1
ATOM 842 N N . SER A 1 110 ? 2.799 1.877 -4.969 1.00 87.38 110 SER A N 1
ATOM 843 C CA . SER A 1 110 ? 3.626 0.670 -4.927 1.00 87.38 110 SER A CA 1
ATOM 844 C C . SER A 1 110 ? 3.482 -0.194 -6.186 1.00 87.38 110 SER A C 1
ATOM 846 O O . SER A 1 110 ? 4.459 -0.818 -6.594 1.00 87.38 110 SER A O 1
ATOM 848 N N . PHE A 1 111 ? 2.319 -0.175 -6.851 1.00 85.44 111 PHE A N 1
ATOM 849 C CA . PHE A 1 111 ? 2.138 -0.839 -8.144 1.00 85.44 111 PHE A CA 1
ATOM 850 C C . PHE A 1 111 ? 2.862 -0.119 -9.278 1.00 85.44 111 PHE A C 1
ATOM 852 O O . PHE A 1 111 ? 3.360 -0.788 -10.178 1.00 85.44 111 PHE A O 1
ATOM 859 N N . ASP A 1 112 ? 2.974 1.206 -9.218 1.00 82.81 112 ASP A N 1
ATOM 860 C CA . ASP A 1 112 ? 3.643 1.995 -10.258 1.00 82.81 112 ASP A CA 1
ATOM 861 C C . ASP A 1 112 ? 5.177 1.938 -10.159 1.00 82.81 112 ASP A C 1
ATOM 863 O O . ASP A 1 112 ? 5.901 2.408 -11.032 1.00 82.81 112 ASP A O 1
ATOM 867 N N . TYR A 1 113 ? 5.707 1.308 -9.110 1.00 81.56 113 TYR A N 1
ATOM 868 C CA . TYR A 1 113 ? 7.139 1.156 -8.922 1.00 81.56 113 TYR A CA 1
ATOM 869 C C . TYR A 1 113 ? 7.656 -0.169 -9.491 1.00 81.56 113 TYR A C 1
ATOM 871 O O . TYR A 1 113 ? 7.640 -1.204 -8.823 1.00 81.56 113 TYR A O 1
ATOM 879 N N . TYR A 1 114 ? 8.140 -0.122 -10.730 1.00 79.19 114 TYR A N 1
ATOM 880 C CA . TYR A 1 114 ? 8.684 -1.263 -11.467 1.00 79.19 114 TYR A CA 1
ATOM 881 C C . TYR A 1 114 ? 9.980 -0.892 -12.204 1.00 79.19 114 TYR A C 1
ATOM 883 O O . TYR A 1 114 ? 10.295 0.285 -12.411 1.00 79.19 114 TYR A O 1
ATOM 891 N N . HIS A 1 115 ? 10.752 -1.908 -12.591 1.00 80.00 115 HIS A N 1
ATOM 892 C CA . HIS A 1 115 ? 11.886 -1.752 -13.498 1.00 80.00 115 HIS A CA 1
ATOM 893 C C . HIS A 1 115 ? 11.885 -2.869 -14.541 1.00 80.00 115 HIS A C 1
ATOM 895 O O . HIS A 1 115 ? 11.540 -4.018 -14.249 1.00 80.00 115 HIS A O 1
ATOM 901 N N . TYR A 1 116 ? 12.272 -2.529 -15.767 1.00 79.50 116 TYR A N 1
ATOM 902 C CA . TYR A 1 116 ? 12.400 -3.499 -16.844 1.00 79.50 116 TYR A CA 1
ATOM 903 C C . TYR A 1 116 ? 13.571 -3.180 -17.762 1.00 79.50 116 TYR A C 1
ATOM 905 O O . TYR A 1 116 ? 14.069 -2.055 -17.831 1.00 79.50 116 TYR A O 1
ATOM 913 N N . ILE A 1 117 ? 14.031 -4.215 -18.453 1.00 77.62 117 ILE A N 1
ATOM 914 C CA . ILE A 1 117 ? 15.150 -4.150 -19.385 1.00 77.62 117 ILE A CA 1
ATOM 915 C C . ILE A 1 117 ? 14.664 -4.643 -20.744 1.00 77.62 117 ILE A C 1
ATOM 917 O O . ILE A 1 117 ? 14.061 -5.718 -20.844 1.00 77.62 117 ILE A O 1
ATOM 921 N N . ASP A 1 118 ? 14.945 -3.861 -21.781 1.00 79.06 118 ASP A N 1
ATOM 922 C CA . ASP A 1 118 ? 14.605 -4.172 -23.169 1.00 79.06 118 ASP A CA 1
ATOM 923 C C . ASP A 1 118 ? 15.794 -3.868 -24.104 1.00 79.06 118 ASP A C 1
ATOM 925 O O . ASP A 1 118 ? 16.831 -3.338 -23.695 1.00 79.06 118 ASP A O 1
ATOM 929 N N . LYS A 1 119 ? 15.646 -4.184 -25.391 1.00 76.06 119 LYS A N 1
ATOM 930 C CA . LYS A 1 119 ? 16.628 -3.968 -26.463 1.00 76.06 119 LYS A CA 1
ATOM 931 C C . LYS A 1 119 ? 17.172 -2.536 -26.548 1.00 76.06 119 LYS A C 1
ATOM 933 O O . LYS A 1 119 ? 18.289 -2.353 -27.016 1.00 76.06 119 LYS A O 1
ATOM 938 N N . ASN A 1 120 ? 16.405 -1.543 -26.100 1.00 73.62 120 ASN A N 1
ATOM 939 C CA . ASN A 1 120 ? 16.788 -0.132 -26.170 1.00 73.62 120 ASN A CA 1
ATOM 940 C C . ASN A 1 120 ? 17.595 0.324 -24.943 1.00 73.62 120 ASN A C 1
ATOM 942 O O . ASN A 1 120 ? 18.422 1.225 -25.053 1.00 73.62 120 ASN A O 1
ATOM 946 N N . GLY A 1 121 ? 17.390 -0.297 -23.778 1.00 76.38 121 GLY A N 1
ATOM 947 C CA . GLY A 1 121 ? 18.036 0.141 -22.546 1.00 76.38 121 GLY A CA 1
ATOM 948 C C . GLY A 1 121 ? 17.343 -0.342 -21.276 1.00 76.38 121 GLY A C 1
ATOM 949 O O . GLY A 1 121 ? 16.568 -1.303 -21.281 1.00 76.38 121 GLY A O 1
ATOM 950 N N . VAL A 1 122 ? 17.628 0.353 -20.176 1.00 77.44 122 VAL A N 1
ATOM 951 C CA . VAL A 1 122 ? 17.068 0.087 -18.846 1.00 77.44 122 VAL A CA 1
ATOM 952 C C . VAL A 1 122 ? 16.035 1.154 -18.507 1.00 77.44 122 VAL A C 1
ATOM 954 O O . VAL A 1 122 ? 16.323 2.350 -18.573 1.00 77.44 122 VAL A O 1
ATOM 957 N N . TYR A 1 123 ? 14.849 0.713 -18.103 1.00 78.69 123 TYR A N 1
ATOM 958 C CA . TYR A 1 123 ? 13.739 1.565 -17.699 1.00 78.69 123 TYR A CA 1
ATOM 959 C C . TYR A 1 123 ? 13.456 1.367 -16.215 1.00 78.69 123 TYR A C 1
ATOM 961 O O . TYR A 1 123 ? 13.392 0.240 -15.713 1.00 78.69 123 TYR A O 1
ATOM 969 N N . PHE A 1 124 ? 13.315 2.471 -15.492 1.00 76.25 124 PHE A N 1
ATOM 970 C CA . PHE A 1 124 ? 13.036 2.449 -14.064 1.00 76.25 124 PHE A CA 1
ATOM 971 C C . PHE A 1 124 ? 12.082 3.580 -13.711 1.00 76.25 124 PHE A C 1
ATOM 973 O O . PHE A 1 124 ? 12.389 4.765 -13.881 1.00 76.25 124 PHE A O 1
ATOM 980 N N . ASN A 1 125 ? 10.937 3.201 -13.156 1.00 73.94 125 ASN A N 1
ATOM 981 C CA . ASN A 1 125 ? 10.057 4.138 -12.486 1.00 73.94 125 ASN A CA 1
ATOM 982 C C . ASN A 1 125 ? 10.493 4.253 -11.014 1.00 73.94 125 ASN A C 1
ATOM 984 O O . ASN A 1 125 ? 11.010 3.291 -10.445 1.00 73.94 125 ASN A O 1
ATOM 988 N N . ARG A 1 126 ? 10.353 5.418 -10.371 1.00 71.25 126 ARG A N 1
ATOM 989 C CA . ARG A 1 126 ? 10.645 5.596 -8.930 1.00 71.25 126 ARG A CA 1
ATOM 990 C C . ARG A 1 126 ? 9.340 5.862 -8.190 1.00 71.25 126 ARG A C 1
ATOM 992 O O . ARG A 1 126 ? 8.537 6.638 -8.668 1.00 71.25 126 ARG A O 1
ATOM 999 N N . LEU A 1 127 ? 9.209 5.354 -6.961 1.00 60.97 127 LEU A N 1
ATOM 1000 C CA . LEU A 1 127 ? 8.026 5.520 -6.086 1.00 60.97 127 LEU A CA 1
ATOM 1001 C C . LEU A 1 127 ? 7.427 6.939 -5.998 1.00 60.97 127 LEU A C 1
ATOM 1003 O O . LEU A 1 127 ? 6.241 7.077 -5.726 1.00 60.97 127 LEU A O 1
ATOM 1007 N N . PHE A 1 128 ? 8.246 7.980 -6.171 1.00 62.12 128 PHE A N 1
ATOM 1008 C CA . PHE A 1 128 ? 7.839 9.388 -6.079 1.00 62.12 128 PHE A CA 1
ATOM 1009 C C . PHE A 1 128 ? 8.106 10.187 -7.366 1.00 62.12 128 PHE A C 1
ATOM 1011 O O . PHE A 1 128 ? 8.054 11.414 -7.347 1.00 62.12 128 PHE A O 1
ATOM 1018 N N . SER A 1 129 ? 8.448 9.518 -8.468 1.00 61.69 129 SER A N 1
ATOM 1019 C CA . SER A 1 129 ? 8.627 10.134 -9.783 1.00 61.69 129 SER A CA 1
ATOM 1020 C C . SER A 1 129 ? 7.489 9.666 -10.669 1.00 61.69 129 SER A C 1
ATOM 1022 O O . SER A 1 129 ? 7.309 8.471 -10.823 1.00 61.69 129 SER A O 1
ATOM 1024 N N . LEU A 1 130 ? 6.733 10.595 -11.249 1.00 57.91 130 LEU A N 1
ATOM 1025 C CA . LEU A 1 130 ? 5.748 10.265 -12.287 1.00 57.91 130 LEU A CA 1
ATOM 1026 C C . LEU A 1 130 ? 6.409 10.067 -13.660 1.00 57.91 130 LEU A C 1
ATOM 1028 O O . LEU A 1 130 ? 5.757 9.650 -14.610 1.00 57.91 130 LEU A O 1
ATOM 1032 N N . GLU A 1 131 ? 7.698 10.398 -13.770 1.00 59.00 131 GLU A N 1
ATOM 1033 C CA . GLU A 1 131 ? 8.484 10.209 -14.982 1.00 59.00 131 GLU A CA 1
ATOM 1034 C C . GLU A 1 131 ? 9.277 8.905 -14.907 1.00 59.00 131 GLU A C 1
ATOM 1036 O O . GLU A 1 131 ? 10.120 8.722 -14.015 1.00 59.00 131 GLU A O 1
ATOM 1041 N N . GLU A 1 132 ? 9.018 8.029 -15.879 1.00 65.44 132 GLU A N 1
ATOM 1042 C CA . GLU A 1 132 ? 9.855 6.877 -16.189 1.00 65.44 132 GLU A CA 1
ATOM 1043 C C . GLU A 1 132 ? 11.205 7.384 -16.694 1.00 65.44 132 GLU A C 1
ATOM 1045 O O . GLU A 1 132 ? 11.287 8.169 -17.641 1.00 65.44 132 GLU A O 1
ATOM 1050 N N . ARG A 1 133 ? 12.288 6.952 -16.050 1.00 72.38 133 ARG A N 1
ATOM 1051 C CA . ARG A 1 133 ? 13.625 7.267 -16.536 1.00 72.38 133 ARG A CA 1
ATOM 1052 C C . ARG A 1 133 ? 14.126 6.132 -17.412 1.00 72.38 133 ARG A C 1
ATOM 1054 O O . ARG A 1 133 ? 14.077 4.964 -17.026 1.00 72.38 133 ARG A O 1
ATOM 1061 N N . HIS A 1 134 ? 14.646 6.517 -18.567 1.00 78.56 134 HIS A N 1
ATOM 1062 C CA . HIS A 1 134 ? 15.251 5.633 -19.544 1.00 78.56 134 HIS A CA 1
ATOM 1063 C C . HIS A 1 134 ? 16.756 5.904 -19.611 1.00 78.56 134 HIS A C 1
ATOM 1065 O O . HIS A 1 134 ? 17.163 7.059 -19.712 1.00 78.56 134 HIS A O 1
ATOM 1071 N N . TYR A 1 135 ? 17.565 4.848 -19.539 1.00 77.69 135 TYR A N 1
ATOM 1072 C CA . TYR A 1 135 ? 18.980 4.894 -19.903 1.00 77.69 135 TYR A CA 1
ATOM 1073 C C . TYR A 1 135 ? 19.204 3.997 -21.109 1.00 77.69 135 TYR A C 1
ATOM 1075 O O . TYR A 1 135 ? 18.986 2.784 -21.020 1.00 77.69 135 TYR A O 1
ATOM 1083 N N . GLU A 1 136 ? 19.668 4.580 -22.210 1.00 82.19 136 GLU A N 1
ATOM 1084 C CA . GLU A 1 136 ? 20.058 3.813 -23.389 1.00 82.19 136 GLU A CA 1
ATOM 1085 C C . GLU A 1 136 ? 21.331 3.005 -23.118 1.00 82.19 136 GLU A C 1
ATOM 1087 O O . GLU A 1 136 ? 22.213 3.418 -22.361 1.00 82.19 136 GLU A O 1
ATOM 1092 N N . TRP A 1 137 ? 21.486 1.869 -23.801 1.00 82.06 137 TRP A N 1
ATOM 1093 C CA . TRP A 1 137 ? 22.719 1.073 -23.718 1.00 82.06 137 TRP A CA 1
ATOM 1094 C C . TRP A 1 137 ? 23.976 1.864 -24.107 1.00 82.06 137 TRP A C 1
ATOM 1096 O O . TRP A 1 137 ? 25.048 1.618 -23.557 1.00 82.06 137 TRP A O 1
ATOM 1106 N N . SER A 1 138 ? 23.838 2.827 -25.023 1.00 80.44 138 SER A N 1
ATOM 1107 C CA . SER A 1 138 ? 24.901 3.722 -25.497 1.00 80.44 138 SER A CA 1
ATOM 1108 C C . SER A 1 138 ? 25.470 4.623 -24.388 1.00 80.44 138 SER A C 1
ATOM 1110 O O . SER A 1 138 ? 26.648 4.984 -24.420 1.00 80.44 138 SER A O 1
ATOM 1112 N N . GLU A 1 139 ? 24.661 4.954 -23.379 1.00 80.19 139 GLU A N 1
ATOM 1113 C CA . GLU A 1 139 ? 25.018 5.849 -22.273 1.00 80.19 139 GLU A CA 1
ATOM 1114 C C . GLU A 1 139 ? 25.674 5.108 -21.096 1.00 80.19 139 GLU A C 1
ATOM 1116 O O . GLU A 1 139 ? 26.335 5.716 -20.243 1.00 80.19 139 GLU A O 1
ATOM 1121 N N . ILE A 1 140 ? 25.535 3.780 -21.043 1.00 79.25 140 ILE A N 1
ATOM 1122 C CA . ILE A 1 140 ? 26.046 2.943 -19.954 1.00 79.25 140 ILE A CA 1
ATOM 1123 C C . ILE A 1 140 ? 27.537 2.663 -20.179 1.00 79.25 140 ILE A C 1
ATOM 1125 O O . ILE A 1 140 ? 27.933 1.721 -20.858 1.00 79.25 140 ILE A O 1
ATOM 1129 N N . LYS A 1 141 ? 28.396 3.475 -19.551 1.00 79.62 141 LYS A N 1
ATOM 1130 C CA . LYS A 1 141 ? 29.864 3.348 -19.668 1.00 79.62 141 LYS A CA 1
ATOM 1131 C C . LYS A 1 141 ? 30.451 2.137 -18.938 1.00 79.62 141 LYS A C 1
ATOM 1133 O O . LYS A 1 141 ? 31.515 1.654 -19.315 1.00 79.62 141 LYS A O 1
ATOM 1138 N N . GLN A 1 142 ? 29.812 1.681 -17.861 1.00 75.44 142 GLN A N 1
ATOM 1139 C CA . GLN A 1 142 ? 30.309 0.572 -17.047 1.00 75.44 142 GLN A CA 1
ATOM 1140 C C . GLN A 1 142 ? 29.165 -0.087 -16.270 1.00 75.44 142 GLN A C 1
ATOM 1142 O O . GLN A 1 142 ? 28.437 0.587 -15.544 1.00 75.44 142 GLN A O 1
ATOM 1147 N N . ALA A 1 143 ? 29.049 -1.412 -16.368 1.00 72.25 143 ALA A N 1
ATOM 1148 C CA . ALA A 1 143 ? 28.200 -2.217 -15.497 1.00 72.25 143 ALA A CA 1
ATOM 1149 C C . ALA A 1 143 ? 29.081 -2.915 -14.453 1.00 72.25 143 ALA A C 1
ATOM 1151 O O . ALA A 1 143 ? 30.045 -3.598 -14.800 1.00 72.25 143 ALA A O 1
ATOM 1152 N N . ARG A 1 144 ? 28.777 -2.735 -13.165 1.00 73.00 144 ARG A N 1
ATOM 1153 C CA . ARG A 1 144 ? 29.493 -3.396 -12.067 1.00 73.00 144 ARG A CA 1
ATOM 1154 C C . ARG A 1 144 ? 28.511 -4.235 -11.261 1.00 73.00 144 ARG A C 1
ATOM 1156 O O . ARG A 1 144 ? 27.650 -3.689 -10.581 1.00 73.00 144 ARG A O 1
ATOM 1163 N N . GLN A 1 145 ? 28.677 -5.552 -11.299 1.00 70.88 145 GLN A N 1
ATOM 1164 C CA . GLN A 1 145 ? 27.987 -6.454 -10.384 1.00 70.88 145 GLN A CA 1
ATOM 1165 C C . GLN A 1 145 ? 28.742 -6.466 -9.053 1.00 70.88 145 GLN A C 1
ATOM 1167 O O . GLN A 1 145 ? 29.886 -6.909 -8.981 1.00 70.88 145 GLN A O 1
ATOM 1172 N N . THR A 1 146 ? 28.123 -5.958 -7.992 1.00 72.62 146 THR A N 1
ATOM 1173 C CA . THR A 1 146 ? 28.667 -6.068 -6.637 1.00 72.62 146 THR A CA 1
ATOM 1174 C C . THR A 1 146 ? 27.993 -7.232 -5.923 1.00 72.62 146 THR A C 1
ATOM 1176 O O . THR A 1 146 ? 26.800 -7.206 -5.630 1.00 72.62 146 THR A O 1
ATOM 1179 N N . VAL A 1 147 ? 28.764 -8.281 -5.638 1.00 71.56 147 VAL A N 1
ATOM 1180 C CA . VAL A 1 147 ? 28.305 -9.370 -4.772 1.00 71.56 147 VAL A CA 1
ATOM 1181 C C . VAL A 1 147 ? 28.401 -8.869 -3.333 1.00 71.56 147 VAL A C 1
ATOM 1183 O O . VAL A 1 147 ? 29.497 -8.687 -2.803 1.00 71.56 147 VAL A O 1
ATOM 1186 N N . LYS A 1 148 ? 27.259 -8.592 -2.696 1.00 60.66 148 LYS A N 1
ATOM 1187 C CA . LYS A 1 148 ? 27.216 -8.304 -1.258 1.00 60.66 148 LYS A CA 1
ATOM 1188 C C . LYS A 1 148 ? 27.453 -9.610 -0.493 1.00 60.66 148 LYS A C 1
ATOM 1190 O O . LYS A 1 148 ? 26.530 -10.394 -0.309 1.00 60.66 148 LYS A O 1
ATOM 1195 N N . ASN A 1 149 ? 28.690 -9.838 -0.058 1.00 59.47 149 ASN A N 1
ATOM 1196 C CA . ASN A 1 149 ? 29.018 -10.903 0.888 1.00 59.47 149 ASN A CA 1
ATOM 1197 C C . ASN A 1 149 ? 28.761 -10.395 2.313 1.00 59.47 149 ASN A C 1
ATOM 1199 O O . ASN A 1 149 ? 29.606 -9.719 2.896 1.00 59.47 149 ASN A O 1
ATOM 1203 N N . GLU A 1 150 ? 27.596 -10.709 2.880 1.00 60.84 150 GLU A N 1
ATOM 1204 C CA . GLU A 1 150 ? 27.253 -10.311 4.258 1.00 60.84 150 GLU A CA 1
ATOM 1205 C C . GLU A 1 150 ? 28.184 -10.959 5.305 1.00 60.84 150 GLU A C 1
ATOM 1207 O O . GLU A 1 150 ? 28.431 -10.379 6.358 1.00 60.84 150 GLU A O 1
ATOM 1212 N N . TRP A 1 151 ? 28.812 -12.093 4.973 1.00 56.50 151 TRP A N 1
ATOM 1213 C CA . TRP A 1 151 ? 29.767 -12.808 5.831 1.00 56.50 151 TRP A CA 1
ATOM 1214 C C . TRP A 1 151 ? 31.151 -12.145 5.953 1.00 56.50 151 TRP A C 1
ATOM 1216 O O . TRP A 1 151 ? 31.879 -12.422 6.903 1.00 56.50 151 TRP A O 1
ATOM 1226 N N . ALA A 1 152 ? 31.529 -11.253 5.030 1.00 54.28 152 ALA A N 1
ATOM 1227 C CA . ALA A 1 152 ? 32.845 -10.603 5.048 1.00 54.28 152 ALA A CA 1
ATOM 1228 C C . ALA A 1 152 ? 32.927 -9.416 6.030 1.00 54.28 152 ALA A C 1
ATOM 1230 O O . ALA A 1 152 ? 34.021 -9.006 6.411 1.00 54.28 152 ALA A O 1
ATOM 1231 N N . LEU A 1 153 ? 31.786 -8.873 6.472 1.00 52.00 153 LEU A N 1
ATOM 1232 C CA . LEU A 1 153 ? 31.743 -7.742 7.408 1.00 52.00 153 LEU A CA 1
ATOM 1233 C C . LEU A 1 153 ? 32.113 -8.140 8.847 1.00 52.00 153 LEU A C 1
ATOM 1235 O O . LEU A 1 153 ? 32.649 -7.313 9.578 1.00 52.00 153 LEU A O 1
ATOM 1239 N N . CYS A 1 154 ? 31.912 -9.402 9.241 1.00 55.56 154 CYS A N 1
ATOM 1240 C CA . CYS A 1 154 ? 32.314 -9.888 10.566 1.00 55.56 154 CYS A CA 1
ATOM 1241 C C . CYS A 1 154 ? 33.831 -10.082 10.726 1.00 55.56 154 CYS A C 1
ATOM 1243 O O . CYS A 1 154 ? 34.302 -10.136 11.856 1.00 55.56 154 CYS A O 1
ATOM 1245 N N . GLN A 1 155 ? 34.608 -10.168 9.639 1.00 53.69 155 GLN A N 1
ATOM 1246 C CA . GLN A 1 155 ? 36.063 -10.373 9.719 1.00 53.69 155 GLN A CA 1
ATOM 1247 C C . GLN A 1 155 ? 36.881 -9.077 9.803 1.00 53.69 155 GLN A C 1
ATOM 1249 O O . GLN A 1 155 ? 38.082 -9.148 10.022 1.00 53.69 155 GLN A O 1
ATOM 1254 N N . MET A 1 156 ? 36.260 -7.902 9.652 1.00 51.28 156 MET A N 1
ATOM 1255 C CA . MET A 1 156 ? 36.950 -6.605 9.758 1.00 51.28 156 MET A CA 1
ATOM 1256 C C . MET A 1 156 ? 36.745 -5.902 11.112 1.00 51.28 156 MET A C 1
ATOM 1258 O O . MET A 1 156 ? 37.215 -4.781 11.284 1.00 51.28 156 MET A O 1
ATOM 1262 N N . ILE A 1 157 ? 36.037 -6.532 12.059 1.00 53.41 157 ILE A N 1
ATOM 1263 C CA . ILE A 1 157 ? 35.733 -5.965 13.391 1.00 53.41 157 ILE A CA 1
ATOM 1264 C C . ILE A 1 157 ? 36.461 -6.728 14.526 1.00 53.41 157 ILE A C 1
ATOM 1266 O O . ILE A 1 157 ? 36.303 -6.377 15.690 1.00 53.41 157 ILE A O 1
ATOM 1270 N N . ASN A 1 158 ? 37.302 -7.721 14.204 1.00 42.38 158 ASN A N 1
ATOM 1271 C CA . ASN A 1 158 ? 38.181 -8.397 15.172 1.00 42.38 158 ASN A CA 1
ATOM 1272 C C . ASN A 1 158 ? 39.648 -8.043 14.942 1.00 42.38 158 ASN A C 1
ATOM 1274 O O . ASN A 1 158 ? 40.081 -8.127 13.771 1.00 42.38 158 ASN A O 1
#

Organism: NCBI:txid665099

Secondary structure (DSSP, 8-state):
---------------HHHHHHHHHHHHHHHHHHHIIIIIHHHHHHHH--TT-SEEE--HHHHHHHHHHHHHHHHHHHHHHHHHHTT---HHHHHHHHHHHHHHHHHHHHHHH--EEEETTEEEE--TT-SSPEEEEGGG----------GGGGGGS--

Mean predicted aligned error: 11.36 Å

Solvent-access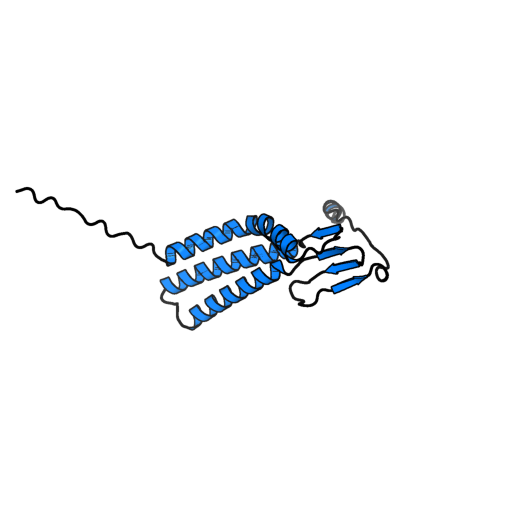ible surface area (backbone atoms only — not comparable to full-atom values): 9018 Å² total; per-residue (Å²): 134,85,82,83,80,79,78,79,77,73,78,82,76,78,53,67,61,57,53,47,45,54,49,20,54,50,35,46,65,37,26,70,51,46,35,72,70,45,46,51,61,51,36,51,71,75,70,58,63,92,76,54,79,44,77,50,63,47,74,64,24,43,52,42,30,21,51,17,36,37,44,34,21,51,30,45,43,51,46,45,49,31,50,74,68,73,56,55,44,74,66,47,50,48,54,31,50,51,46,35,50,53,20,51,50,43,34,55,36,23,60,62,20,37,36,38,32,43,95,68,26,44,38,42,37,44,76,88,45,95,59,72,45,75,44,46,60,90,74,62,88,76,89,81,89,79,82,83,61,78,76,62,63,69,68,75,78,112

Nearest PDB structures (foldseek):
  8h87-assembly1_A  TM=4.381E-01  e=5.333E+00  Hyphochytrium catenoides
  7ejk-assembly1_R  TM=3.612E-01  e=3.384E+00  Homo sapiens

Radius of gyration: 24.63 Å; Cα contacts (8 Å, |Δi|>4): 165; chains: 1; bounding box: 93×42×51 Å